Protein AF-A0A351GEB9-F1 (afdb_monomer)

Structure (mmCIF, N/CA/C/O backbone):
data_AF-A0A351GEB9-F1
#
_entry.id   AF-A0A351GEB9-F1
#
loop_
_atom_site.group_PDB
_atom_site.id
_atom_site.type_symbol
_atom_site.label_atom_id
_atom_site.label_alt_id
_atom_site.label_comp_id
_atom_site.label_asym_id
_atom_site.label_entity_id
_atom_site.label_seq_id
_atom_site.pdbx_PDB_ins_code
_atom_site.Cartn_x
_atom_site.Cartn_y
_atom_site.Cartn_z
_atom_site.occupancy
_atom_site.B_iso_or_equiv
_atom_site.auth_seq_id
_atom_site.auth_comp_id
_atom_site.auth_asym_id
_atom_site.auth_atom_id
_atom_site.pdbx_PDB_model_num
ATOM 1 N N . MET A 1 1 ? -0.723 -8.082 -12.265 1.00 77.19 1 MET A N 1
ATOM 2 C CA . MET A 1 1 ? 0.252 -6.968 -12.339 1.00 77.19 1 MET A CA 1
ATOM 3 C C . MET A 1 1 ? 1.380 -7.380 -13.278 1.00 77.19 1 MET A C 1
ATOM 5 O O . MET A 1 1 ? 1.948 -8.434 -13.044 1.00 77.19 1 MET A O 1
ATOM 9 N N . GLN A 1 2 ? 1.679 -6.614 -14.335 1.00 80.81 2 GLN A N 1
ATOM 10 C CA . GLN A 1 2 ? 2.718 -6.965 -15.321 1.00 80.81 2 GLN A CA 1
ATOM 11 C C . GLN A 1 2 ? 3.693 -5.794 -15.535 1.00 80.81 2 GLN A C 1
ATOM 13 O O . GLN A 1 2 ? 3.292 -4.622 -15.542 1.00 80.81 2 GLN A O 1
ATOM 18 N N . VAL A 1 3 ? 4.981 -6.106 -15.700 1.00 85.19 3 VAL A N 1
ATOM 19 C CA . VAL A 1 3 ? 6.038 -5.153 -16.070 1.00 85.19 3 VAL A CA 1
ATOM 20 C C . VAL A 1 3 ? 6.764 -5.708 -17.290 1.00 85.19 3 VAL A C 1
ATOM 22 O O . VAL A 1 3 ? 7.268 -6.824 -17.248 1.00 85.19 3 VAL A O 1
ATOM 25 N N . LYS A 1 4 ? 6.774 -4.942 -18.387 1.00 86.88 4 LYS A N 1
ATOM 26 C CA . LYS A 1 4 ? 7.515 -5.283 -19.606 1.00 86.88 4 LYS A CA 1
ATOM 27 C C . LYS A 1 4 ? 8.926 -4.711 -19.493 1.00 86.88 4 LYS A C 1
ATOM 29 O O . LYS A 1 4 ? 9.073 -3.517 -19.231 1.00 86.88 4 LYS A O 1
ATOM 34 N N . VAL A 1 5 ? 9.937 -5.554 -19.683 1.00 88.31 5 VAL A N 1
ATOM 35 C CA . VAL A 1 5 ? 11.340 -5.128 -19.732 1.00 88.31 5 VAL A CA 1
ATOM 36 C C . VAL A 1 5 ? 11.600 -4.527 -21.110 1.00 88.31 5 VAL A C 1
ATOM 38 O O . VAL A 1 5 ? 11.252 -5.132 -22.122 1.00 88.31 5 VAL A O 1
ATOM 41 N N . LYS A 1 6 ? 12.175 -3.325 -21.157 1.00 87.12 6 LYS A N 1
ATOM 42 C CA . LYS A 1 6 ? 12.610 -2.683 -22.404 1.00 87.12 6 LYS A CA 1
ATOM 43 C C . LYS A 1 6 ? 14.134 -2.658 -22.440 1.00 87.12 6 LYS A C 1
ATOM 45 O O . LYS A 1 6 ? 14.760 -2.444 -21.404 1.00 87.12 6 LYS A O 1
ATOM 50 N N . ASN A 1 7 ? 14.711 -2.866 -23.622 1.00 83.88 7 ASN A N 1
ATOM 51 C CA . ASN A 1 7 ? 16.151 -2.728 -23.886 1.00 83.88 7 ASN A CA 1
ATOM 52 C C . ASN A 1 7 ? 17.045 -3.569 -22.954 1.00 83.88 7 ASN A C 1
ATOM 54 O O . ASN A 1 7 ? 18.120 -3.131 -22.565 1.00 83.88 7 ASN A O 1
ATOM 58 N N . ASN A 1 8 ? 16.562 -4.746 -22.541 1.00 82.44 8 ASN A N 1
ATOM 59 C CA . ASN A 1 8 ? 17.226 -5.644 -21.591 1.00 82.44 8 ASN A CA 1
ATOM 60 C C . ASN A 1 8 ? 17.595 -5.016 -20.224 1.00 82.44 8 ASN A C 1
ATOM 62 O O . ASN A 1 8 ? 18.379 -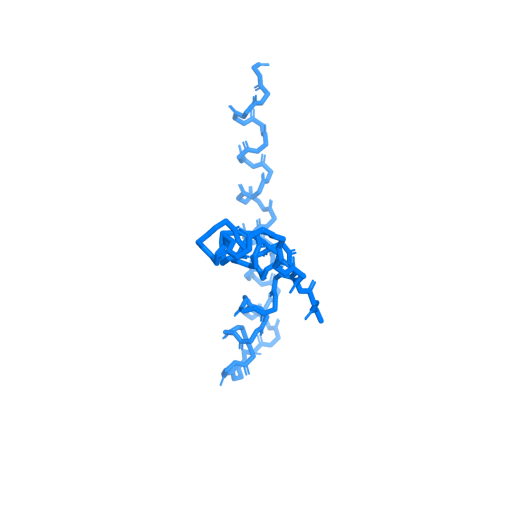5.581 -19.466 1.00 82.44 8 ASN A O 1
ATOM 66 N N . ASN A 1 9 ? 17.014 -3.863 -19.870 1.00 85.88 9 ASN A N 1
ATOM 67 C CA . ASN A 1 9 ? 17.294 -3.189 -18.605 1.00 85.88 9 ASN A CA 1
ATOM 68 C C . ASN A 1 9 ? 16.408 -3.753 -17.481 1.00 85.88 9 ASN A C 1
ATOM 70 O O . ASN A 1 9 ? 15.326 -3.243 -17.168 1.00 85.88 9 ASN A O 1
ATOM 74 N N . VAL A 1 10 ? 16.872 -4.855 -16.895 1.00 87.56 10 VAL A N 1
ATOM 75 C CA . VAL A 1 10 ? 16.165 -5.603 -15.846 1.00 87.56 10 VAL A CA 1
ATOM 76 C C . VAL A 1 10 ? 16.067 -4.805 -14.546 1.00 87.56 10 VAL A C 1
ATOM 78 O O . VAL A 1 10 ? 15.034 -4.829 -13.877 1.00 87.56 10 VAL A O 1
ATOM 81 N N . GLU A 1 11 ? 17.099 -4.046 -14.196 1.00 89.06 11 GLU A N 1
ATOM 82 C CA . GLU A 1 11 ? 17.158 -3.322 -12.926 1.00 89.06 11 GLU A CA 1
ATOM 83 C C . GLU A 1 11 ? 16.106 -2.209 -12.845 1.00 89.06 11 GLU A C 1
ATOM 85 O O . GLU A 1 11 ? 15.377 -2.075 -11.853 1.00 89.06 11 GLU A O 1
ATOM 90 N N . GLN A 1 12 ? 15.916 -1.473 -13.943 1.00 88.88 12 GLN A N 1
ATOM 91 C CA . GLN A 1 12 ? 14.847 -0.485 -14.032 1.00 88.88 12 GLN A CA 1
ATOM 92 C C . GLN A 1 12 ? 13.461 -1.142 -13.956 1.00 88.88 12 GLN A C 1
ATOM 94 O O . GLN A 1 12 ? 12.568 -0.628 -13.272 1.00 88.88 12 GLN A O 1
ATOM 99 N N . ALA A 1 13 ? 13.278 -2.293 -14.608 1.00 90.38 13 ALA A N 1
ATOM 100 C CA . ALA A 1 13 ? 12.029 -3.045 -14.550 1.00 90.38 13 ALA A CA 1
ATOM 101 C C . ALA A 1 13 ? 11.719 -3.531 -13.123 1.00 90.38 13 ALA A C 1
ATOM 103 O O . ALA A 1 13 ? 10.580 -3.398 -12.669 1.00 90.38 13 ALA A O 1
ATOM 104 N N . LEU A 1 14 ? 12.725 -3.998 -12.376 1.00 91.44 14 LEU A N 1
ATOM 105 C CA . LEU A 1 14 ? 12.585 -4.383 -10.969 1.00 91.44 14 LEU A CA 1
ATOM 106 C C . LEU A 1 14 ? 12.194 -3.197 -10.086 1.00 91.44 14 LEU A C 1
ATOM 108 O O . LEU A 1 14 ? 11.326 -3.336 -9.222 1.00 91.44 14 LEU A O 1
ATOM 112 N N . ARG A 1 15 ? 12.763 -2.010 -10.317 1.00 91.00 15 ARG A N 1
ATOM 113 C CA . ARG A 1 15 ? 12.386 -0.796 -9.577 1.00 91.00 15 ARG A CA 1
ATOM 114 C C . ARG A 1 15 ? 10.925 -0.413 -9.815 1.00 91.00 15 ARG A C 1
ATOM 116 O O . ARG A 1 15 ? 10.198 -0.119 -8.866 1.00 91.00 15 ARG A O 1
ATOM 123 N N . ILE A 1 16 ? 10.479 -0.456 -11.071 1.00 90.81 16 ILE A N 1
ATOM 124 C CA . ILE A 1 16 ? 9.082 -0.184 -11.442 1.00 90.81 16 ILE A CA 1
ATOM 125 C C . ILE A 1 16 ? 8.157 -1.236 -10.832 1.00 90.81 16 ILE A C 1
ATOM 127 O O . ILE A 1 16 ? 7.103 -0.890 -10.302 1.00 90.81 16 ILE A O 1
ATOM 131 N N . PHE A 1 17 ? 8.549 -2.509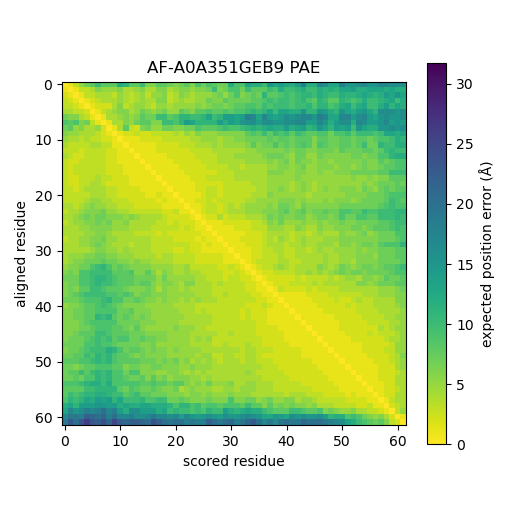 -10.874 1.00 91.44 17 PHE A N 1
ATOM 132 C CA . PHE A 1 17 ? 7.799 -3.590 -10.250 1.00 91.44 17 PHE A CA 1
ATOM 133 C C . PHE A 1 17 ? 7.650 -3.358 -8.747 1.00 91.44 17 PHE A C 1
ATOM 135 O O . PHE A 1 17 ? 6.526 -3.328 -8.260 1.00 91.44 17 PHE A O 1
ATOM 142 N N . ARG A 1 18 ? 8.746 -3.091 -8.025 1.00 91.06 18 ARG A N 1
ATOM 143 C CA . ARG A 1 18 ? 8.704 -2.792 -6.585 1.00 91.06 18 ARG A CA 1
ATOM 144 C C . ARG A 1 18 ? 7.770 -1.627 -6.275 1.00 91.06 18 ARG A C 1
ATOM 146 O O . ARG A 1 18 ? 6.945 -1.751 -5.378 1.00 91.06 18 ARG A O 1
ATOM 153 N N . ARG A 1 19 ? 7.836 -0.539 -7.050 1.00 91.81 19 ARG A N 1
ATOM 154 C CA . ARG A 1 19 ? 6.926 0.604 -6.884 1.00 91.81 19 ARG A CA 1
ATOM 155 C C . ARG A 1 19 ? 5.466 0.199 -7.090 1.00 91.81 19 ARG A C 1
ATOM 157 O O . ARG A 1 19 ? 4.653 0.443 -6.212 1.00 91.81 19 ARG A O 1
ATOM 164 N N . LYS A 1 20 ? 5.150 -0.510 -8.179 1.00 91.19 20 LYS A N 1
ATOM 165 C CA . LYS A 1 20 ? 3.789 -1.003 -8.445 1.00 91.19 20 LYS A CA 1
ATOM 166 C C . LYS A 1 20 ? 3.278 -1.957 -7.355 1.00 91.19 20 LYS A C 1
ATOM 168 O O . LYS A 1 20 ? 2.098 -1.899 -7.024 1.00 91.19 20 LYS A O 1
ATOM 173 N N . VAL A 1 21 ? 4.139 -2.808 -6.782 1.00 92.12 21 VAL A N 1
ATOM 174 C CA . VAL A 1 21 ? 3.761 -3.700 -5.670 1.00 92.12 21 VAL A CA 1
ATOM 175 C C . VAL A 1 21 ? 3.390 -2.865 -4.447 1.00 92.12 21 VAL A C 1
ATOM 177 O O . VAL A 1 21 ? 2.337 -3.094 -3.852 1.00 92.12 21 VAL A O 1
ATOM 180 N N . THR A 1 22 ? 4.216 -1.881 -4.095 1.00 89.69 22 THR A N 1
ATOM 181 C CA . THR A 1 22 ? 3.947 -0.982 -2.968 1.00 89.69 22 THR A CA 1
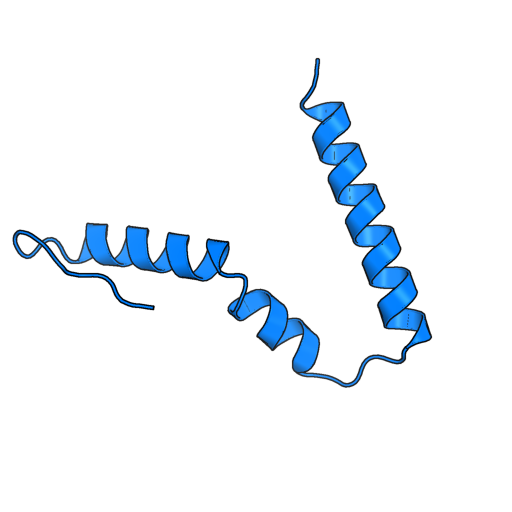ATOM 182 C C . THR A 1 22 ? 2.667 -0.175 -3.186 1.00 89.69 22 THR A C 1
ATOM 184 O O . THR A 1 22 ? 1.821 -0.152 -2.296 1.00 89.69 22 THR A O 1
ATOM 187 N N . ASP A 1 23 ? 2.478 0.399 -4.376 1.00 89.19 23 ASP A N 1
ATOM 188 C CA . ASP A 1 23 ? 1.296 1.200 -4.727 1.00 89.19 23 ASP A CA 1
ATOM 189 C C . ASP A 1 23 ? 0.009 0.362 -4.695 1.00 89.19 23 ASP A C 1
ATOM 191 O O . ASP A 1 23 ? -1.030 0.820 -4.228 1.00 89.19 23 ASP A O 1
ATOM 195 N N . SER A 1 24 ? 0.078 -0.900 -5.135 1.00 90.38 24 SER A N 1
ATOM 196 C CA . SER A 1 24 ? -1.062 -1.823 -5.078 1.00 90.38 24 SER A CA 1
ATOM 197 C C . SER A 1 24 ? -1.466 -2.214 -3.650 1.00 90.38 24 SER A C 1
ATOM 199 O O . SER A 1 24 ? -2.559 -2.736 -3.438 1.00 90.38 24 SER A O 1
ATOM 201 N N . GLY A 1 25 ? -0.586 -2.013 -2.661 1.00 88.06 25 GLY A N 1
ATOM 202 C CA . GLY A 1 25 ? -0.846 -2.331 -1.256 1.00 88.06 25 GLY A CA 1
ATOM 203 C C . GLY A 1 25 ? -1.037 -3.824 -0.953 1.00 88.06 25 GLY A C 1
ATOM 204 O O . GLY A 1 25 ? -1.377 -4.173 0.177 1.00 88.06 25 GLY A O 1
ATOM 205 N N . VAL A 1 26 ? -0.802 -4.722 -1.917 1.00 90.19 26 VAL A N 1
ATOM 206 C CA . VAL A 1 26 ? -1.077 -6.166 -1.791 1.00 90.19 26 VAL A CA 1
ATOM 207 C C . VAL A 1 26 ? -0.277 -6.797 -0.649 1.00 90.19 26 VAL A C 1
ATOM 209 O O . VAL A 1 26 ? -0.827 -7.552 0.149 1.00 90.19 26 VAL A O 1
ATOM 212 N N . LEU A 1 27 ? 1.002 -6.432 -0.506 1.00 88.56 27 LEU A N 1
ATOM 213 C CA . LEU A 1 27 ? 1.846 -6.910 0.597 1.00 88.56 27 LEU A CA 1
ATOM 214 C C . LEU A 1 27 ? 1.345 -6.444 1.970 1.00 88.56 27 LEU A C 1
ATOM 216 O O . LEU A 1 27 ? 1.455 -7.182 2.947 1.00 88.56 27 LEU A O 1
ATOM 220 N N . PHE A 1 28 ? 0.796 -5.231 2.051 1.00 88.75 28 PHE A N 1
ATOM 221 C CA . PHE A 1 28 ? 0.247 -4.700 3.296 1.00 88.75 28 PHE A CA 1
ATOM 222 C C . PHE A 1 28 ? -1.019 -5.466 3.693 1.00 88.75 28 PHE A C 1
ATOM 224 O O . PHE A 1 28 ? -1.114 -5.961 4.813 1.00 88.75 28 PHE A O 1
ATOM 231 N N . GLN A 1 29 ? -1.940 -5.663 2.746 1.00 89.44 29 GLN A N 1
ATOM 232 C CA . GLN A 1 29 ? -3.164 -6.434 2.975 1.00 89.44 29 GLN A CA 1
ATOM 233 C C . GLN A 1 29 ? -2.879 -7.887 3.351 1.00 89.44 29 GLN A C 1
ATOM 235 O O . GLN A 1 29 ? -3.575 -8.447 4.194 1.00 89.44 29 GLN A O 1
ATOM 240 N N . TYR A 1 30 ? -1.866 -8.499 2.732 1.00 92.25 30 TYR A N 1
ATOM 241 C CA . TYR A 1 30 ? -1.446 -9.851 3.075 1.00 92.25 30 TYR A CA 1
ATOM 242 C C . TYR A 1 30 ? -1.022 -9.928 4.542 1.00 92.25 30 TYR A C 1
ATOM 244 O O . TYR A 1 30 ? -1.588 -10.720 5.287 1.00 92.25 30 TYR A O 1
ATOM 252 N N . LYS A 1 31 ? -0.115 -9.043 4.982 1.00 89.81 31 LYS A N 1
ATOM 253 C CA . LYS A 1 31 ? 0.346 -8.977 6.380 1.00 89.81 31 LYS A CA 1
ATOM 254 C C . LYS A 1 31 ? -0.795 -8.762 7.372 1.00 89.81 31 LYS A C 1
ATOM 256 O O . LYS A 1 31 ? -0.829 -9.411 8.410 1.00 89.81 31 LYS A O 1
ATOM 261 N N . GLU A 1 32 ? -1.757 -7.898 7.051 1.00 88.56 32 GLU A N 1
ATOM 262 C CA . GLU A 1 32 ? -2.917 -7.668 7.921 1.00 88.56 32 GLU A CA 1
ATOM 263 C C . GLU A 1 32 ? -3.828 -8.892 8.069 1.00 88.56 32 GLU A C 1
ATOM 265 O O . GLU A 1 32 ? -4.505 -9.016 9.086 1.00 88.56 32 GLU A O 1
ATOM 270 N N . LYS A 1 33 ? -3.852 -9.778 7.067 1.00 90.00 33 LYS A N 1
ATOM 271 C CA . LYS A 1 33 ? -4.688 -10.986 7.034 1.00 90.00 33 LYS A CA 1
ATOM 272 C C . LYS A 1 33 ? -3.974 -12.246 7.528 1.00 90.00 33 LYS A C 1
ATOM 274 O O . LYS A 1 33 ? -4.618 -13.285 7.607 1.00 90.00 33 LYS A O 1
ATOM 279 N N . GLN A 1 34 ? -2.681 -12.178 7.860 1.00 92.12 34 GLN A N 1
ATOM 280 C CA . GLN A 1 34 ? -1.925 -13.343 8.345 1.00 92.12 34 GLN A CA 1
ATOM 281 C C . GLN A 1 34 ? -2.474 -13.899 9.662 1.00 92.12 34 GLN A C 1
ATOM 283 O O . GLN A 1 34 ? -2.353 -15.092 9.920 1.00 92.12 34 GLN A O 1
ATOM 288 N N . PHE A 1 35 ? -3.091 -13.045 10.480 1.00 92.38 35 PHE A N 1
ATOM 289 C CA . PHE A 1 35 ? -3.628 -13.416 11.782 1.00 92.38 35 PHE A CA 1
ATOM 290 C C . PHE A 1 35 ? -5.050 -12.889 11.940 1.00 92.38 35 PHE A C 1
ATOM 292 O O . PHE A 1 35 ? -5.400 -11.830 11.412 1.00 92.38 35 PHE A O 1
ATOM 299 N N . TYR A 1 36 ? -5.868 -13.609 12.707 1.00 92.94 36 TYR A N 1
ATOM 300 C CA . TYR A 1 36 ? -7.185 -13.114 13.082 1.00 92.94 36 TYR A CA 1
ATOM 301 C C . TYR A 1 36 ? -7.046 -11.898 14.002 1.00 92.94 36 TYR A C 1
ATOM 303 O O . TYR A 1 36 ? -6.469 -11.974 15.086 1.00 92.94 36 TYR A O 1
ATOM 311 N N . GLU A 1 37 ? -7.622 -10.777 13.582 1.00 92.31 37 GLU A N 1
ATOM 312 C CA . GLU A 1 37 ? -7.768 -9.592 14.414 1.00 92.31 37 GLU A CA 1
ATOM 313 C C . GLU A 1 37 ? -9.221 -9.461 14.867 1.00 92.31 37 GLU A C 1
ATOM 315 O O . GLU A 1 37 ? -10.145 -9.441 14.049 1.00 92.31 37 GLU A O 1
ATOM 320 N N . LYS A 1 38 ? -9.429 -9.297 16.179 1.00 95.75 38 LYS A N 1
ATOM 321 C CA . LYS A 1 38 ? -10.762 -9.033 16.727 1.00 95.75 38 LYS A CA 1
ATOM 322 C C . LYS A 1 38 ? -11.357 -7.759 16.103 1.00 95.75 38 LYS A C 1
ATOM 324 O O . LYS A 1 38 ? -10.645 -6.766 15.925 1.00 95.75 38 LYS A O 1
ATOM 329 N N . PRO A 1 39 ? -12.679 -7.700 15.858 1.00 94.06 39 PRO A N 1
ATOM 330 C CA . PRO A 1 39 ? -13.307 -6.558 15.187 1.00 94.06 39 PRO A CA 1
ATOM 331 C C . PRO A 1 39 ? -13.084 -5.223 15.917 1.00 94.06 39 PRO A C 1
ATOM 333 O O . PRO A 1 39 ? -12.934 -4.179 15.279 1.00 94.06 39 PRO A O 1
ATOM 336 N N . CYS A 1 40 ? -12.999 -5.240 17.251 1.00 94.19 40 CYS A N 1
ATOM 337 C CA . CYS A 1 40 ? -12.681 -4.059 18.054 1.00 94.19 40 CYS A CA 1
ATOM 338 C C . CYS A 1 40 ? -11.257 -3.532 17.799 1.00 94.19 40 CYS A C 1
ATOM 340 O O . CYS A 1 40 ? -11.067 -2.327 17.616 1.00 94.19 40 CYS A O 1
ATOM 342 N N . GLN A 1 41 ? -10.265 -4.423 17.721 1.00 93.25 41 GLN A N 1
ATOM 343 C CA . GLN A 1 41 ? -8.872 -4.072 17.444 1.00 93.25 41 GLN A CA 1
ATOM 344 C C . GLN A 1 41 ? -8.726 -3.513 16.026 1.00 93.25 41 GLN A C 1
ATOM 346 O O . GLN A 1 41 ? -8.139 -2.442 15.855 1.00 93.25 41 GLN A O 1
ATOM 351 N N . LYS A 1 42 ? -9.404 -4.123 15.046 1.00 92.31 42 LYS A N 1
ATOM 352 C CA 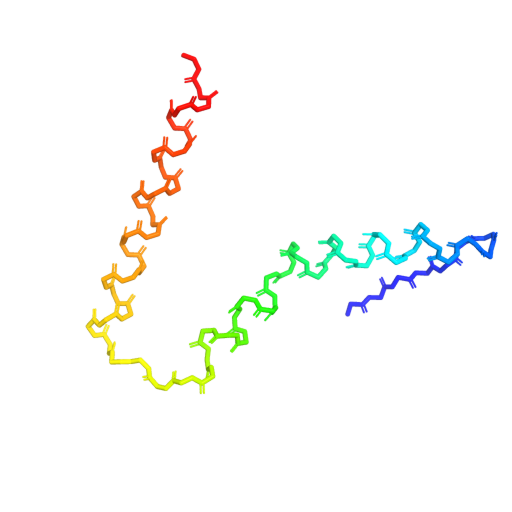. LYS A 1 42 ? -9.434 -3.643 13.657 1.00 92.31 42 LYS A CA 1
ATOM 353 C C . LYS A 1 42 ? -9.970 -2.215 13.546 1.00 92.31 42 LYS A C 1
ATOM 355 O O . LYS A 1 42 ? -9.389 -1.374 12.856 1.00 92.31 42 LYS A O 1
ATOM 360 N N . ARG A 1 43 ? -11.058 -1.902 14.263 1.00 93.94 43 ARG A N 1
ATOM 361 C CA . ARG A 1 43 ? -11.618 -0.537 14.336 1.00 93.94 43 ARG A CA 1
ATOM 362 C C . ARG A 1 43 ? -10.621 0.449 14.948 1.00 93.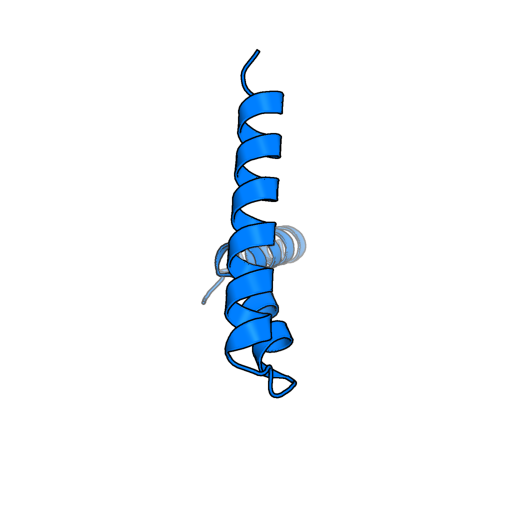94 43 ARG A C 1
ATOM 364 O O . ARG A 1 43 ? -10.407 1.518 14.374 1.00 93.94 43 ARG A O 1
ATOM 371 N N . LYS A 1 44 ? -9.979 0.080 16.062 1.00 94.94 44 LYS A N 1
ATOM 372 C CA . LYS A 1 44 ? -8.977 0.915 16.747 1.00 94.94 44 LYS A CA 1
ATOM 373 C C . LYS A 1 44 ? -7.764 1.193 15.854 1.00 94.94 44 LYS A C 1
ATOM 375 O O . LYS A 1 44 ? -7.356 2.346 15.725 1.00 94.94 44 LYS A O 1
ATOM 380 N N . ARG A 1 45 ? -7.239 0.171 15.169 1.00 91.81 45 ARG A N 1
ATOM 381 C CA . ARG A 1 45 ? -6.131 0.295 14.209 1.00 91.81 45 ARG A CA 1
ATOM 382 C C . ARG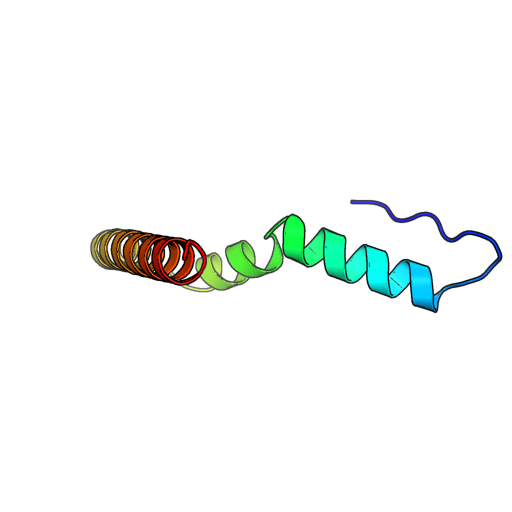 A 1 45 ? -6.486 1.227 13.053 1.00 91.81 45 ARG A C 1
ATOM 384 O O . ARG A 1 45 ? -5.718 2.137 12.743 1.00 91.81 45 ARG A O 1
ATOM 391 N N . LYS A 1 46 ? -7.672 1.060 12.454 1.00 91.75 46 LYS A N 1
ATOM 392 C CA . LYS A 1 46 ? -8.138 1.912 11.348 1.00 91.75 46 LYS A CA 1
ATOM 393 C C . LYS A 1 46 ? -8.198 3.383 11.766 1.00 91.75 46 LYS A C 1
ATOM 395 O O . LYS A 1 46 ? -7.668 4.228 11.047 1.00 91.75 46 LYS A O 1
ATOM 400 N N . GLN A 1 47 ? -8.763 3.682 12.937 1.00 94.94 47 GLN A N 1
ATOM 401 C CA . GLN A 1 47 ? -8.823 5.047 13.474 1.00 94.94 47 GLN A CA 1
ATOM 402 C C . GLN A 1 47 ? -7.432 5.632 13.750 1.00 94.94 47 GLN A C 1
ATOM 404 O O . GLN A 1 47 ? -7.166 6.770 13.36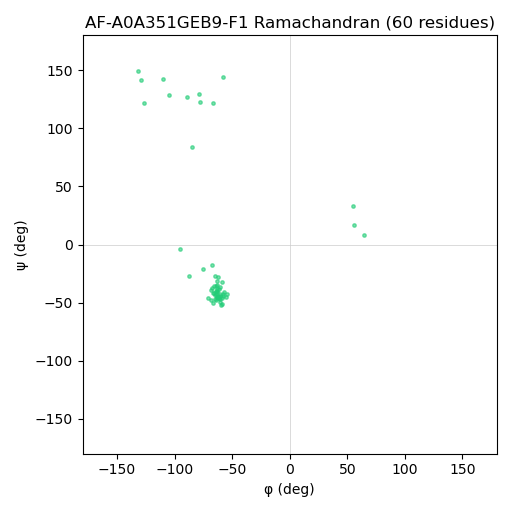8 1.00 94.94 47 GLN A O 1
ATOM 409 N N . ALA A 1 48 ? -6.531 4.861 14.365 1.00 94.75 48 ALA A N 1
ATOM 410 C CA . ALA A 1 48 ? -5.157 5.296 14.613 1.00 94.75 48 ALA A CA 1
ATOM 411 C C . ALA A 1 48 ? -4.410 5.601 13.301 1.00 94.75 48 ALA A C 1
ATOM 413 O O . ALA A 1 48 ? -3.796 6.659 13.178 1.00 94.75 48 ALA A O 1
ATOM 414 N N . SER A 1 49 ? -4.545 4.736 12.287 1.00 92.38 49 SER A N 1
ATOM 415 C CA . SER A 1 49 ? -3.931 4.938 10.967 1.00 92.38 49 SER A CA 1
ATOM 416 C C . SER A 1 49 ? -4.456 6.184 10.245 1.00 92.38 49 SER A C 1
ATOM 418 O O . SER A 1 49 ? -3.711 6.837 9.522 1.00 92.38 49 SER A O 1
ATOM 420 N N . ALA A 1 50 ? -5.740 6.518 10.421 1.00 93.38 50 ALA A N 1
ATOM 421 C CA . ALA A 1 50 ? -6.346 7.706 9.828 1.00 93.38 50 ALA A CA 1
ATOM 422 C C . ALA A 1 50 ? -5.826 8.976 10.510 1.00 93.38 50 ALA A C 1
ATOM 424 O O . ALA A 1 50 ? -5.371 9.887 9.827 1.00 93.38 50 ALA A O 1
ATOM 425 N N . LYS A 1 51 ? -5.778 8.990 11.850 1.00 95.88 51 LYS A N 1
ATOM 426 C CA . LYS A 1 51 ? -5.184 10.091 12.623 1.00 95.88 51 LYS A CA 1
ATOM 427 C C . LYS A 1 51 ? -3.722 10.330 12.248 1.00 95.88 51 LYS A C 1
ATOM 429 O O . LYS A 1 51 ? -3.309 11.473 12.105 1.00 95.88 51 LYS A O 1
ATOM 434 N N . GLN A 1 52 ? -2.937 9.265 12.083 1.00 93.62 52 GLN A N 1
ATOM 435 C CA . GLN A 1 52 ? -1.529 9.388 11.707 1.00 93.62 52 GLN A CA 1
ATOM 436 C C . GLN A 1 52 ? -1.354 9.909 10.273 1.00 93.62 52 GLN A C 1
ATOM 438 O O . GLN A 1 52 ? -0.474 10.733 10.036 1.00 93.62 52 GLN A O 1
ATOM 443 N N . ARG A 1 53 ? -2.202 9.470 9.332 1.00 92.38 53 ARG A N 1
ATOM 444 C CA . ARG A 1 53 ? -2.221 9.999 7.959 1.00 92.38 53 ARG A CA 1
ATOM 445 C C . ARG A 1 53 ? -2.571 11.482 7.924 1.00 92.38 53 ARG A C 1
ATOM 447 O O . ARG A 1 53 ? -1.874 12.228 7.249 1.00 92.38 53 ARG A O 1
ATOM 454 N N . GLU A 1 54 ? -3.578 11.897 8.688 1.00 93.69 54 GLU A N 1
ATOM 455 C CA . GLU A 1 54 ? -3.983 13.303 8.756 1.00 93.69 54 GLU A CA 1
ATOM 456 C C . GLU A 1 54 ? -2.882 14.173 9.359 1.00 93.69 54 GLU A C 1
ATOM 458 O O . GLU A 1 54 ? -2.474 15.148 8.748 1.00 93.69 54 GLU A O 1
ATOM 463 N N . ARG A 1 55 ? -2.287 13.754 10.485 1.00 94.31 55 ARG A N 1
ATOM 464 C CA . ARG A 1 55 ? -1.144 14.465 11.085 1.00 94.31 55 ARG A CA 1
ATOM 465 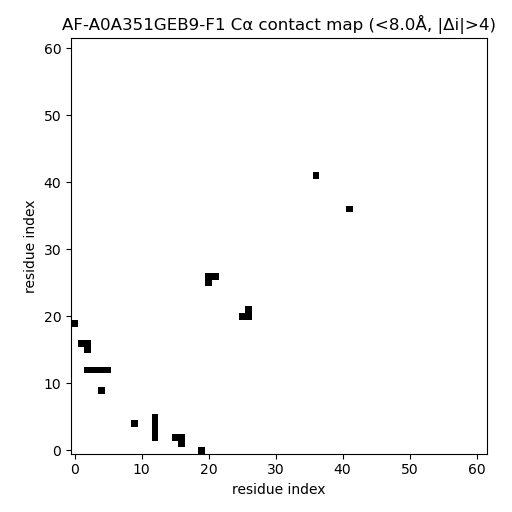C C . ARG A 1 55 ? 0.005 14.652 10.101 1.00 94.31 55 ARG A C 1
ATOM 467 O O . ARG A 1 55 ? 0.587 15.726 10.047 1.00 94.31 55 ARG A O 1
ATOM 474 N N . LYS A 1 56 ? 0.328 13.616 9.321 1.00 91.94 56 LYS A N 1
ATOM 475 C CA . LYS A 1 56 ? 1.381 13.699 8.305 1.00 91.94 56 LYS A CA 1
ATOM 476 C C . LYS A 1 56 ? 1.014 14.667 7.177 1.00 91.94 56 LYS A C 1
ATOM 478 O O . LYS A 1 56 ? 1.901 15.339 6.668 1.00 91.94 56 LYS A O 1
ATOM 483 N N . ARG A 1 57 ? -0.265 14.736 6.795 1.00 92.31 57 ARG A N 1
ATOM 484 C CA . ARG A 1 57 ? -0.767 15.683 5.795 1.00 92.31 57 ARG A CA 1
ATOM 485 C C . ARG A 1 57 ? -0.672 17.121 6.301 1.00 92.31 57 ARG A C 1
ATOM 487 O O . ARG A 1 57 ? -0.080 17.941 5.617 1.00 92.31 57 ARG A O 1
ATOM 494 N N . THR A 1 58 ? -1.164 17.395 7.507 1.00 92.19 58 THR A N 1
ATOM 495 C CA . THR A 1 58 ? -1.110 18.732 8.120 1.00 92.19 58 THR A CA 1
ATOM 496 C C . THR A 1 58 ? 0.322 19.203 8.370 1.00 92.19 58 THR A C 1
ATOM 498 O O . THR A 1 58 ? 0.579 20.386 8.295 1.00 92.19 58 THR A O 1
ATOM 501 N N . GLN A 1 59 ? 1.267 18.299 8.651 1.00 90.31 59 GLN A N 1
ATOM 502 C CA . GLN A 1 59 ? 2.693 18.652 8.763 1.00 90.31 59 GLN A CA 1
ATOM 503 C C . GLN A 1 59 ? 3.376 18.904 7.410 1.00 90.31 59 GLN A C 1
ATOM 505 O O . GLN A 1 59 ? 4.459 19.480 7.379 1.00 90.31 59 GLN A O 1
ATOM 510 N N . MET A 1 60 ? 2.813 18.389 6.314 1.00 82.94 60 MET A N 1
ATOM 511 C CA . MET A 1 60 ? 3.331 18.605 4.960 1.00 82.94 60 MET A CA 1
ATOM 51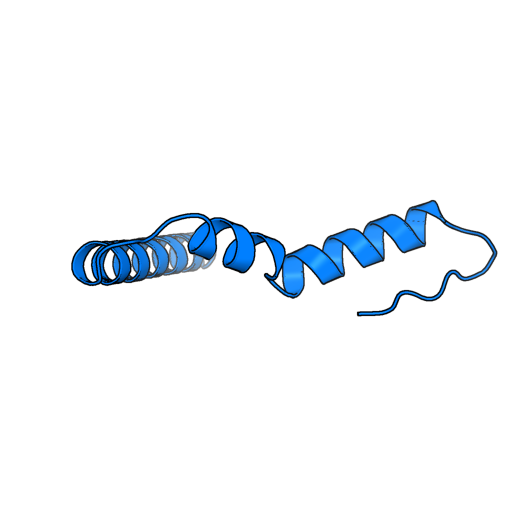2 C C . MET A 1 60 ? 2.768 19.871 4.313 1.00 82.94 60 MET A C 1
ATOM 514 O O . MET A 1 60 ? 3.424 20.419 3.431 1.00 82.94 60 MET A O 1
ATOM 518 N N . GLU A 1 61 ? 1.572 20.306 4.711 1.00 69.69 61 GLU A N 1
ATOM 519 C CA . GLU A 1 61 ? 1.057 21.629 4.358 1.00 69.69 61 GLU A CA 1
ATOM 520 C C . GLU A 1 61 ? 1.738 22.672 5.269 1.00 69.69 61 GLU A C 1
ATOM 522 O O . GLU A 1 61 ? 1.713 22.490 6.487 1.00 69.69 61 GLU A O 1
ATOM 527 N N . PRO A 1 62 ? 2.428 23.687 4.713 1.00 64.50 62 PRO A N 1
ATOM 528 C CA . PRO A 1 62 ? 3.034 24.756 5.507 1.00 64.50 62 PRO A CA 1
ATOM 529 C C . PRO A 1 62 ? 1.987 25.643 6.189 1.00 64.50 62 PRO A C 1
ATOM 531 O O . PRO A 1 62 ? 0.903 25.853 5.594 1.00 64.50 62 PRO A O 1
#

Solvent-accessible surface area (backbone atoms only — not comparable to full-atom values): 3827 Å² total; per-residue (Å²): 142,88,77,80,70,58,94,84,40,55,68,62,38,50,52,52,44,53,49,51,48,60,74,65,38,55,67,58,56,50,63,66,63,73,52,94,69,58,72,69,56,52,52,51,51,54,53,52,55,49,54,53,52,49,55,53,48,60,72,68,51,131

Mean predicted aligned error: 5.71 Å

Foldseek 3Di:
DDFDDPPPPVVVSVVVVVVVCVVVCPVVVVVVPPDDDDPVRVVVVVVVVVVVVVVVVVVVPD

Secondary structure (DSSP, 8-state):
------TT-HHHHHHHHHHHHHHHTHHHHHHHHSS---HHHHHHHHHHHHHHHHHHHHHH--

Nearest PDB structures (foldseek):
  8any-assembly1_AQ  TM=8.821E-01  e=2.823E-03  Homo sapiens
  6gaz-assembly1_AU  TM=8.769E-01  e=8.972E-03  Sus scrofa
  7nql-assembly1_AU  TM=8.874E-01  e=3.097E-02  Sus scrofa
  6osq-assembly1_z  TM=7.706E-01  e=1.887E-02  Escherichia coli
  7og4-assembly1_AQ  TM=6.837E-01  e=1.473E-02  Homo sapiens

pLDDT: mean 89.68, std 5.49, range [64.5, 95.88]

Sequence (62 aa):
MQVKVKNNNVEQALRIFRRKVTDSGVLFQYKEKQFYEKPCQKRKRKQASAKQRERKRTQMEP

Radius of gyration: 17.18 Å; Cα contacts (8 Å, |Δi|>4): 13; chains: 1; bounding box: 31×38×42 Å